Protein AF-A0A2M7FZC8-F1 (afdb_monomer_lite)

Secondary structure (DSSP, 8-state):
-PPPHHHHHHHHTSGGGSS-HHHHHHHHHHHHHHIIIIIHHH---SHHHHHHHHHHHHHHHHHH--BGGGTTB-HHHHHHHHHHHHS-------

Sequence (94 aa):
MRLSKSFTKRLASSPLKEIGSLDNIFIERWFRSLKHEDLYLKDYQNVLELQVGIKHYVQFYNQRRYHQALNYKTPNQVFYADCNTFSGQGVNVA

Radius of gyration: 18.9 Å; chains: 1; bounding box: 49×51×33 Å

InterPro domains:
  IPR001584 Integrase, catalytic core [PF13683] (22-75)
  IPR012337 Ribonuclease H-like superfamily [SSF53098] (23-83)
  IPR036397 Ribonuclease H superfamily [G3DSA:3.30.420.10] (21-86)

Structure (mmCIF, N/CA/C/O backbone):
data_AF-A0A2M7FZC8-F1
#
_entry.id   AF-A0A2M7FZC8-F1
#
loop_
_atom_site.group_PDB
_atom_site.id
_atom_site.type_symbol
_atom_site.label_atom_id
_atom_site.label_alt_id
_atom_site.label_comp_id
_atom_site.label_asym_id
_atom_site.label_entity_id
_atom_site.label_seq_id
_atom_site.pdbx_PDB_ins_code
_atom_site.Cartn_x
_atom_site.Cartn_y
_atom_site.Cartn_z
_atom_site.occupancy
_atom_site.B_iso_or_equiv
_atom_site.auth_seq_id
_atom_site.auth_comp_id
_atom_site.auth_asym_id
_atom_site.auth_atom_id
_atom_site.pdbx_PDB_model_num
ATOM 1 N N . MET A 1 1 ? 1.566 18.185 -5.206 1.00 47.25 1 MET A N 1
ATOM 2 C CA . MET A 1 1 ? 2.010 18.627 -3.867 1.00 47.25 1 MET A CA 1
ATOM 3 C C . MET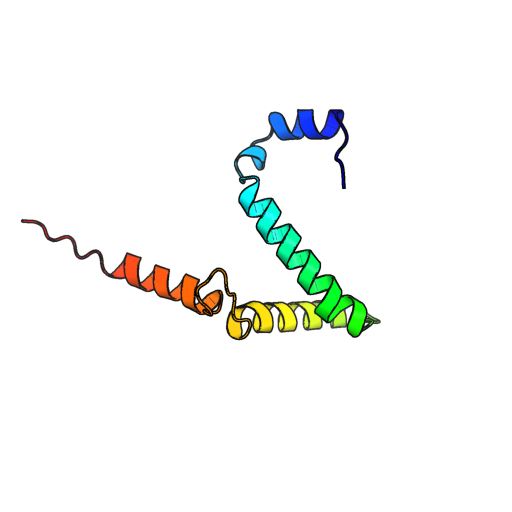 A 1 1 ? 3.460 19.079 -4.011 1.00 47.25 1 MET A C 1
ATOM 5 O O . MET A 1 1 ? 4.288 18.250 -4.355 1.00 47.25 1 MET A O 1
ATOM 9 N N . ARG A 1 2 ? 3.767 20.383 -3.934 1.00 41.53 2 ARG A N 1
ATOM 10 C CA . ARG A 1 2 ? 5.127 20.899 -4.196 1.00 41.53 2 ARG A CA 1
ATOM 11 C C . ARG A 1 2 ? 5.837 21.121 -2.866 1.00 41.53 2 ARG A C 1
ATOM 13 O O . ARG A 1 2 ? 5.365 21.907 -2.052 1.00 41.53 2 ARG A O 1
ATOM 20 N N . LEU A 1 3 ? 6.937 20.410 -2.637 1.00 64.31 3 LEU A N 1
ATOM 21 C CA . LEU A 1 3 ? 7.716 20.532 -1.407 1.00 64.31 3 LEU A CA 1
ATOM 22 C C . LEU A 1 3 ? 8.486 21.864 -1.381 1.00 64.31 3 LEU A C 1
ATOM 24 O O . LEU A 1 3 ? 8.927 22.364 -2.418 1.00 64.31 3 LEU A O 1
ATOM 28 N N . SER A 1 4 ? 8.631 22.444 -0.188 1.00 75.50 4 SER A N 1
ATOM 29 C CA . SER A 1 4 ? 9.332 23.717 0.028 1.00 75.50 4 SER A CA 1
ATOM 30 C C . SER A 1 4 ? 10.819 23.628 -0.344 1.00 75.50 4 SER A C 1
ATOM 32 O O . SER A 1 4 ? 11.459 22.597 -0.129 1.00 75.50 4 SER A O 1
ATOM 34 N N . LYS A 1 5 ? 11.399 24.734 -0.839 1.00 75.31 5 LYS A N 1
ATOM 35 C CA . LYS A 1 5 ? 12.809 24.820 -1.276 1.00 75.31 5 LYS A CA 1
ATOM 36 C C . LYS A 1 5 ? 13.813 24.451 -0.173 1.00 75.31 5 LYS A C 1
ATOM 38 O O . LYS A 1 5 ? 14.889 23.937 -0.459 1.00 75.31 5 LYS A O 1
ATOM 43 N N . SER A 1 6 ? 13.474 24.699 1.092 1.00 68.12 6 SER A N 1
ATOM 44 C CA . SER A 1 6 ? 14.308 24.321 2.242 1.00 68.12 6 SER A CA 1
ATOM 45 C C . SER A 1 6 ? 14.230 22.824 2.561 1.00 68.12 6 SER A C 1
ATOM 47 O O . SER A 1 6 ? 15.191 22.245 3.062 1.00 68.12 6 SER A O 1
ATOM 49 N N . PHE A 1 7 ? 13.113 22.173 2.230 1.00 67.06 7 PHE A N 1
ATOM 50 C CA . PHE A 1 7 ? 12.924 20.736 2.410 1.00 67.06 7 PHE A CA 1
ATOM 51 C C . PHE A 1 7 ? 13.630 19.933 1.314 1.00 67.06 7 PHE A C 1
ATOM 53 O O . PHE A 1 7 ? 14.333 18.975 1.620 1.00 67.06 7 PHE A O 1
ATOM 60 N N . THR A 1 8 ? 13.538 20.374 0.056 1.00 65.00 8 THR A N 1
ATOM 61 C CA . THR A 1 8 ? 14.252 19.732 -1.060 1.00 65.00 8 THR A CA 1
ATOM 62 C C . THR A 1 8 ? 15.768 19.789 -0.881 1.00 65.00 8 THR A C 1
ATOM 64 O O . THR A 1 8 ? 16.452 18.814 -1.179 1.00 65.00 8 THR A O 1
ATOM 67 N N . LYS A 1 9 ? 16.299 20.887 -0.324 1.00 73.19 9 LYS A N 1
ATOM 68 C CA . LYS A 1 9 ? 17.732 21.033 -0.024 1.00 73.19 9 LYS A CA 1
ATOM 69 C C . LYS A 1 9 ? 18.210 20.069 1.072 1.00 73.19 9 LYS A C 1
ATOM 71 O O . LYS A 1 9 ? 19.303 19.535 0.950 1.00 73.19 9 LYS A O 1
ATOM 76 N N . ARG A 1 10 ? 17.380 19.804 2.092 1.00 71.50 10 ARG A N 1
ATOM 77 C CA . ARG A 1 10 ? 17.656 18.799 3.140 1.00 71.50 10 ARG A CA 1
ATOM 78 C C . ARG A 1 10 ? 17.561 17.366 2.621 1.00 71.50 10 ARG A C 1
ATOM 80 O O . ARG A 1 10 ? 18.392 16.535 2.967 1.00 71.50 10 ARG A O 1
ATOM 87 N N . LEU A 1 11 ? 16.583 17.080 1.761 1.00 65.56 11 LEU A N 1
ATOM 88 C CA . LEU A 1 11 ? 16.482 15.785 1.085 1.00 65.56 11 LEU A CA 1
ATOM 89 C C . LEU A 1 11 ? 17.689 15.528 0.181 1.00 65.56 11 LEU A C 1
ATOM 91 O O . LEU A 1 11 ? 18.192 14.415 0.145 1.00 65.56 11 LEU A O 1
ATOM 95 N N . ALA A 1 12 ? 18.195 16.562 -0.502 1.00 66.75 12 ALA A N 1
ATOM 96 C CA . ALA A 1 12 ? 19.320 16.442 -1.425 1.00 66.75 12 ALA A CA 1
ATOM 97 C C . ALA A 1 12 ? 20.621 15.932 -0.772 1.00 66.75 12 ALA A C 1
ATOM 99 O O . ALA A 1 12 ? 21.451 15.368 -1.483 1.00 66.75 12 ALA A O 1
ATOM 100 N N . SER A 1 13 ? 20.782 16.149 0.537 1.00 67.75 13 SER A N 1
ATOM 101 C CA . SER A 1 13 ? 21.937 15.754 1.352 1.00 67.75 13 SER A CA 1
ATOM 102 C C . SER A 1 13 ? 21.669 14.547 2.259 1.00 67.75 13 SER A C 1
ATOM 104 O O . SER A 1 13 ? 22.522 14.198 3.067 1.00 67.75 13 SER A O 1
ATOM 106 N N . SER A 1 14 ? 20.475 13.952 2.189 1.00 68.19 14 SER A N 1
ATOM 107 C CA . SER A 1 14 ? 20.080 12.835 3.051 1.00 68.19 14 SER A CA 1
ATOM 108 C C . SER A 1 14 ? 20.311 11.492 2.346 1.00 68.19 14 SER A C 1
ATOM 110 O O . SER A 1 14 ? 20.026 11.399 1.153 1.00 68.19 14 SER A O 1
ATOM 112 N N . PRO A 1 15 ? 20.706 10.424 3.064 1.00 64.06 15 PRO A N 1
ATOM 113 C CA . PRO A 1 15 ? 20.819 9.071 2.497 1.00 64.06 15 PRO A CA 1
ATOM 114 C C . PRO A 1 15 ? 19.483 8.541 1.944 1.00 64.06 15 PRO A C 1
ATOM 116 O O . PRO A 1 15 ? 19.458 7.688 1.067 1.00 64.06 15 PRO A O 1
ATOM 119 N N . LEU A 1 16 ? 18.356 9.117 2.378 1.00 58.50 16 LEU A N 1
ATOM 120 C CA . LEU A 1 16 ? 17.017 8.845 1.840 1.00 58.50 16 LEU A CA 1
ATOM 121 C C . LEU A 1 16 ? 16.822 9.289 0.380 1.00 58.50 16 LEU A C 1
ATOM 123 O O . LEU A 1 16 ? 15.834 8.902 -0.231 1.00 58.50 16 LEU A O 1
ATOM 127 N N . LYS A 1 17 ? 17.730 10.096 -0.187 1.00 58.66 17 LYS A N 1
ATOM 128 C CA . LYS A 1 17 ? 17.722 10.442 -1.617 1.00 58.66 17 LYS A CA 1
ATOM 129 C C . LYS A 1 17 ? 18.038 9.244 -2.512 1.00 58.66 17 LYS A C 1
ATOM 131 O O . LYS A 1 17 ? 17.638 9.253 -3.672 1.00 58.66 17 LYS A O 1
ATOM 136 N N . GLU A 1 18 ? 18.771 8.259 -1.992 1.00 56.28 18 GLU A N 1
ATOM 137 C CA . GLU A 1 18 ? 19.124 7.052 -2.746 1.00 56.28 18 GLU A CA 1
ATOM 138 C C . GLU A 1 18 ? 17.950 6.085 -2.903 1.00 56.28 18 GLU A C 1
ATOM 140 O O . GLU A 1 18 ? 17.942 5.303 -3.850 1.00 56.28 18 GLU A O 1
ATOM 145 N N . ILE A 1 19 ? 16.922 6.185 -2.048 1.00 60.75 19 ILE A N 1
ATOM 146 C CA . ILE A 1 19 ? 15.620 5.574 -2.331 1.00 60.75 19 ILE A CA 1
ATOM 147 C C . ILE A 1 19 ? 15.061 6.344 -3.528 1.00 60.75 19 ILE A C 1
ATOM 149 O O . ILE A 1 19 ? 14.658 7.505 -3.411 1.00 60.75 19 ILE A O 1
ATOM 153 N N . GLY A 1 20 ? 15.159 5.736 -4.707 1.00 60.06 20 GLY A N 1
ATOM 154 C CA . GLY A 1 20 ? 14.959 6.411 -5.978 1.00 60.06 20 GLY A CA 1
ATOM 155 C C . GLY A 1 20 ? 13.591 7.086 -6.063 1.00 60.06 20 GLY A C 1
ATOM 156 O O . GLY A 1 20 ? 12.596 6.634 -5.496 1.00 60.06 20 GLY A O 1
ATOM 157 N N . SER A 1 21 ? 13.505 8.162 -6.848 1.00 62.22 21 SER A N 1
ATOM 158 C CA . SER A 1 21 ? 12.230 8.832 -7.149 1.00 62.22 21 SER A CA 1
ATOM 159 C C . SER A 1 21 ? 11.170 7.871 -7.702 1.00 62.22 21 SER A C 1
ATOM 161 O O . SER A 1 21 ? 9.978 8.116 -7.531 1.00 62.22 21 SER A O 1
ATOM 163 N N . LEU A 1 22 ? 11.603 6.772 -8.325 1.00 61.69 22 LEU A N 1
ATOM 164 C CA . LEU A 1 22 ? 10.752 5.698 -8.823 1.00 61.69 22 LEU A CA 1
ATOM 165 C C . LEU A 1 22 ? 9.985 4.999 -7.697 1.00 61.69 22 LEU A C 1
ATOM 167 O O . LEU A 1 22 ? 8.763 4.906 -7.791 1.00 61.69 22 LEU A O 1
ATOM 171 N N . ASP A 1 23 ? 10.649 4.608 -6.608 1.00 70.81 23 ASP A N 1
ATOM 172 C CA . ASP A 1 23 ? 10.000 3.953 -5.462 1.00 70.81 23 ASP A CA 1
ATOM 173 C C . ASP A 1 23 ? 8.936 4.863 -4.845 1.00 70.81 23 ASP A C 1
ATOM 175 O O . ASP A 1 23 ? 7.818 4.434 -4.544 1.00 70.81 23 ASP A O 1
ATOM 179 N N . ASN A 1 24 ? 9.247 6.160 -4.759 1.00 75.38 24 ASN A N 1
ATOM 180 C CA . ASN A 1 24 ? 8.298 7.163 -4.295 1.00 75.38 24 ASN A CA 1
ATOM 181 C C . ASN A 1 24 ? 7.091 7.317 -5.249 1.00 75.38 24 ASN A C 1
ATOM 183 O O . ASN A 1 24 ? 5.950 7.430 -4.808 1.00 75.38 24 ASN A O 1
ATOM 187 N N . ILE A 1 25 ? 7.301 7.275 -6.567 1.00 79.44 25 ILE A N 1
ATOM 188 C CA . ILE A 1 25 ? 6.202 7.334 -7.546 1.00 79.44 25 ILE A CA 1
ATOM 189 C C . ILE A 1 25 ? 5.298 6.095 -7.435 1.00 79.44 25 ILE A C 1
ATOM 191 O O . ILE A 1 25 ? 4.070 6.215 -7.523 1.00 79.44 25 ILE A O 1
ATOM 195 N N . PHE A 1 26 ? 5.876 4.908 -7.226 1.00 75.31 26 PHE A N 1
ATOM 196 C CA . PHE A 1 26 ? 5.109 3.673 -7.064 1.00 75.31 26 PHE A CA 1
ATOM 197 C C . PHE A 1 26 ? 4.270 3.692 -5.788 1.00 75.31 26 PHE A C 1
ATOM 199 O O . PHE A 1 26 ? 3.067 3.409 -5.848 1.00 75.31 26 PHE A O 1
ATOM 206 N N . ILE A 1 27 ? 4.860 4.086 -4.655 1.00 81.19 27 ILE A N 1
ATOM 207 C CA . ILE A 1 27 ? 4.128 4.147 -3.388 1.00 81.19 27 ILE A CA 1
ATOM 208 C C . ILE A 1 27 ? 3.039 5.229 -3.417 1.00 81.19 27 ILE A C 1
ATOM 210 O O . ILE A 1 27 ? 1.924 4.991 -2.952 1.00 81.19 27 ILE A O 1
ATOM 214 N N . GLU A 1 28 ? 3.285 6.385 -4.043 1.00 84.56 28 GLU A N 1
ATOM 215 C CA . GLU A 1 28 ? 2.270 7.433 -4.215 1.00 84.56 28 GLU A CA 1
ATOM 216 C C . GLU A 1 28 ? 1.074 6.947 -5.046 1.00 84.56 28 GLU A C 1
ATOM 218 O O . GLU A 1 28 ? -0.087 7.198 -4.696 1.00 84.56 28 GLU A O 1
ATOM 223 N N . ARG A 1 29 ? 1.334 6.220 -6.139 1.00 83.94 29 ARG A N 1
ATOM 224 C CA . ARG A 1 29 ? 0.279 5.633 -6.977 1.00 83.94 29 ARG A CA 1
ATOM 225 C C . ARG A 1 29 ? -0.515 4.570 -6.215 1.00 83.94 29 ARG A C 1
ATOM 227 O O . ARG A 1 29 ? -1.743 4.516 -6.347 1.00 83.94 29 ARG A O 1
ATOM 234 N N . TRP A 1 30 ? 0.161 3.762 -5.402 1.00 84.25 30 TRP A N 1
ATOM 235 C CA . TRP A 1 30 ? -0.491 2.793 -4.527 1.00 84.25 30 TRP A CA 1
ATOM 236 C C . TRP A 1 30 ? -1.422 3.483 -3.519 1.00 84.25 30 TRP A C 1
ATOM 238 O O . TRP A 1 30 ? -2.615 3.174 -3.475 1.00 84.25 30 TRP A O 1
ATOM 248 N N . PHE A 1 31 ? -0.926 4.496 -2.800 1.00 84.62 31 PHE A N 1
ATOM 249 C CA . PHE A 1 31 ? -1.718 5.256 -1.827 1.00 84.62 31 PHE A CA 1
ATOM 250 C C . PHE A 1 31 ? -2.918 5.972 -2.451 1.00 84.62 31 PHE A C 1
ATOM 252 O O . PHE A 1 31 ? -3.967 6.076 -1.814 1.00 84.62 31 PHE A O 1
ATOM 259 N N . ARG A 1 32 ? -2.799 6.460 -3.693 1.00 85.94 32 ARG A N 1
ATOM 260 C CA . ARG A 1 32 ? -3.942 7.020 -4.428 1.00 85.94 32 ARG A CA 1
ATOM 261 C C . ARG A 1 32 ? -5.044 5.972 -4.605 1.00 85.94 32 ARG A C 1
ATOM 263 O O . ARG A 1 32 ? -6.199 6.271 -4.322 1.00 85.94 32 ARG A O 1
ATOM 270 N N . SER A 1 33 ? -4.690 4.760 -5.028 1.00 85.31 33 SER A N 1
ATOM 271 C CA . SER A 1 33 ? -5.663 3.679 -5.251 1.00 85.31 33 SER A CA 1
ATOM 272 C C . SER A 1 33 ? -6.340 3.260 -3.941 1.00 85.31 33 SER A C 1
ATOM 274 O O . SER A 1 33 ? -7.563 3.221 -3.877 1.00 85.31 33 SER A O 1
ATOM 276 N N . LEU A 1 34 ? -5.561 3.077 -2.866 1.00 86.56 34 LEU A N 1
ATOM 277 C CA . LEU A 1 34 ? -6.077 2.752 -1.528 1.00 86.56 34 LEU A CA 1
ATOM 278 C C . LEU A 1 34 ? -7.131 3.762 -1.048 1.00 86.56 34 LEU A C 1
ATOM 280 O O . LEU A 1 34 ? -8.187 3.383 -0.543 1.00 86.56 34 LEU A O 1
ATOM 284 N N . LYS A 1 35 ? -6.851 5.061 -1.209 1.00 84.25 35 LYS A N 1
ATOM 285 C CA . LYS A 1 35 ? -7.773 6.117 -0.779 1.00 84.25 35 LYS A CA 1
ATOM 286 C C . LYS A 1 35 ? -9.092 6.071 -1.541 1.00 84.25 35 LYS A C 1
ATOM 288 O O . LYS A 1 35 ? -10.147 6.140 -0.923 1.00 84.25 35 LYS A O 1
ATOM 293 N N . HIS A 1 36 ? -9.024 5.944 -2.864 1.00 83.81 36 HIS A N 1
ATOM 294 C CA . HIS A 1 36 ? -10.207 5.992 -3.719 1.00 83.81 36 HIS A CA 1
ATOM 295 C C . HIS A 1 36 ? -11.060 4.730 -3.678 1.00 83.81 36 HIS A C 1
ATOM 297 O O . HIS A 1 36 ? -12.264 4.845 -3.862 1.00 83.81 36 HIS A O 1
ATOM 303 N N . GLU A 1 37 ? -10.462 3.562 -3.465 1.00 81.25 37 GLU A N 1
ATOM 304 C CA . GLU A 1 37 ? -11.169 2.280 -3.558 1.00 81.25 37 GLU A CA 1
ATOM 305 C C . GLU A 1 37 ? -11.593 1.705 -2.206 1.00 81.25 37 GLU A C 1
ATOM 307 O O . GLU A 1 37 ? -12.519 0.902 -2.158 1.00 81.25 37 GLU A O 1
ATOM 312 N N . ASP A 1 38 ? -10.929 2.091 -1.114 1.00 81.94 38 ASP A N 1
ATOM 313 C CA . ASP A 1 38 ? -11.216 1.538 0.212 1.00 81.94 38 ASP A CA 1
ATOM 314 C C . ASP A 1 38 ? -11.629 2.633 1.196 1.00 81.94 38 ASP A C 1
ATOM 316 O O . ASP A 1 38 ? -12.753 2.631 1.694 1.00 81.94 38 ASP A O 1
ATOM 320 N N . LEU A 1 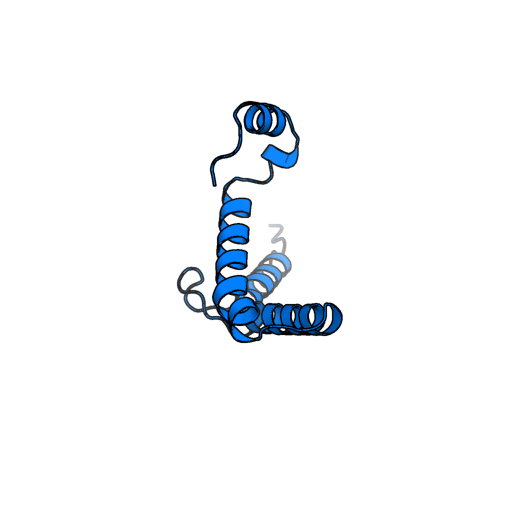39 ? -10.754 3.616 1.430 1.00 78.44 39 LEU A N 1
ATOM 321 C CA . LEU A 1 39 ? -10.954 4.597 2.503 1.00 78.44 39 LEU A CA 1
ATOM 322 C C . LEU A 1 39 ? -12.166 5.501 2.275 1.00 78.44 39 LEU A C 1
ATOM 324 O O . LEU A 1 39 ? -12.924 5.735 3.209 1.00 78.44 39 LEU A O 1
ATOM 328 N N . TYR A 1 40 ? -12.365 5.996 1.052 1.00 76.69 40 TYR A N 1
ATOM 329 C CA . TYR A 1 40 ? -13.508 6.860 0.747 1.00 76.69 40 TYR A CA 1
ATOM 330 C C . TYR A 1 40 ? -14.829 6.103 0.571 1.00 76.69 40 TYR A C 1
ATOM 332 O O . TYR A 1 40 ? -15.878 6.735 0.605 1.00 76.69 40 TYR A O 1
ATOM 340 N N . LEU A 1 41 ? -14.798 4.778 0.391 1.00 77.81 41 LEU A N 1
ATOM 341 C CA . LEU A 1 41 ? -16.012 3.970 0.227 1.00 77.81 41 LEU A CA 1
ATOM 342 C C . LEU A 1 41 ? -16.526 3.385 1.541 1.00 77.81 41 LEU A C 1
ATOM 344 O O . LEU A 1 41 ? -17.733 3.229 1.696 1.00 77.81 41 LEU A O 1
ATOM 348 N N . LYS A 1 42 ? -15.631 3.021 2.462 1.00 76.00 42 LYS A N 1
ATOM 349 C CA . LYS A 1 42 ? -16.002 2.265 3.666 1.00 76.00 42 LYS A CA 1
ATOM 350 C C . LYS A 1 42 ? -16.228 3.104 4.918 1.00 76.00 42 LYS A C 1
ATOM 352 O O . LYS A 1 42 ? -16.656 2.528 5.908 1.00 76.00 42 LYS A O 1
ATOM 357 N N . ASP A 1 43 ? -15.945 4.409 4.867 1.00 73.56 43 ASP A N 1
ATOM 358 C CA . ASP A 1 43 ? -16.140 5.384 5.956 1.00 73.56 43 ASP A CA 1
ATOM 359 C C . ASP A 1 43 ? -15.906 4.787 7.358 1.00 73.56 43 ASP A C 1
ATOM 361 O O . ASP A 1 43 ? -16.803 4.704 8.201 1.00 73.56 43 ASP A O 1
ATOM 365 N N . TYR A 1 44 ? -14.694 4.260 7.560 1.00 78.38 44 TYR A N 1
ATOM 366 C CA . TYR A 1 44 ? -14.333 3.533 8.774 1.00 78.38 44 TYR A CA 1
ATOM 367 C C . TYR A 1 44 ? -14.515 4.418 10.011 1.00 78.38 44 TYR A C 1
ATOM 369 O O . TYR A 1 44 ? -13.888 5.471 10.128 1.00 78.38 44 TYR A O 1
ATOM 377 N N . GLN A 1 45 ? -15.319 3.952 10.964 1.00 77.50 45 GLN A N 1
ATOM 378 C CA . GLN A 1 45 ? -15.651 4.713 12.172 1.00 77.50 45 GLN A CA 1
ATOM 379 C C . GLN A 1 45 ? -14.570 4.586 13.255 1.00 77.50 45 GLN A C 1
ATOM 381 O O . GLN A 1 45 ? -14.428 5.462 14.104 1.00 77.50 45 GLN A O 1
ATOM 386 N N . ASN A 1 46 ? -13.777 3.506 13.216 1.00 83.75 46 ASN A N 1
ATOM 387 C CA . ASN A 1 46 ? -12.776 3.186 14.231 1.00 83.75 46 ASN A CA 1
ATOM 388 C C . ASN A 1 46 ? -11.406 2.851 13.628 1.00 83.75 46 ASN A C 1
ATOM 390 O O . ASN A 1 46 ? -11.292 2.210 12.583 1.00 83.75 46 ASN A O 1
ATOM 394 N N . VAL A 1 47 ? -10.3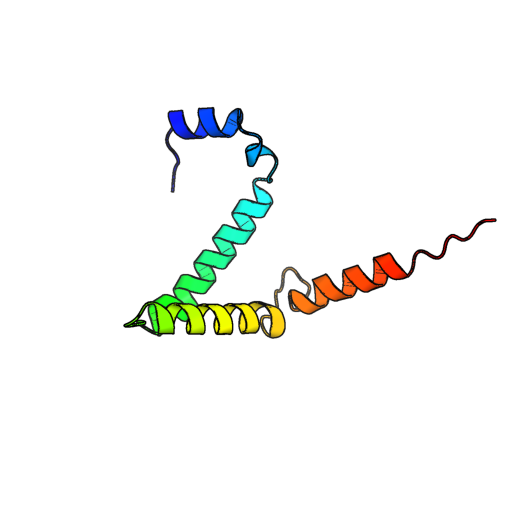34 3.194 14.352 1.00 83.44 47 VAL A N 1
ATOM 395 C CA . VAL A 1 47 ? -8.948 2.911 13.927 1.00 83.44 47 VAL A CA 1
ATOM 396 C C . VAL A 1 47 ? -8.670 1.404 13.830 1.00 83.44 47 VAL A C 1
ATOM 398 O O . VAL A 1 47 ? -7.931 0.972 12.949 1.00 83.44 47 VAL A O 1
ATOM 401 N N . LEU A 1 48 ? -9.279 0.588 14.695 1.00 85.75 48 LEU A N 1
ATOM 402 C CA . LEU A 1 48 ? -9.137 -0.874 14.646 1.00 85.75 48 LEU A CA 1
ATOM 403 C C . LEU A 1 48 ? -9.745 -1.464 13.367 1.00 85.75 48 LEU A C 1
ATOM 405 O O . LEU A 1 48 ? -9.118 -2.292 12.706 1.00 85.75 48 LEU A O 1
ATOM 409 N N . GLU A 1 49 ? -10.933 -1.001 12.980 1.00 82.88 49 GLU A N 1
ATOM 410 C CA . GLU A 1 49 ? -11.589 -1.424 11.738 1.00 82.88 49 GLU A CA 1
ATOM 411 C C . GLU A 1 49 ? -10.794 -0.981 10.515 1.00 82.88 49 GLU A C 1
ATOM 413 O O . GLU A 1 49 ? -10.600 -1.766 9.589 1.00 82.88 49 GLU A O 1
ATOM 418 N N . LEU A 1 50 ? -10.257 0.240 10.550 1.00 86.00 50 LEU A N 1
ATOM 419 C CA . LEU A 1 50 ? -9.371 0.759 9.518 1.00 86.00 50 LEU A CA 1
ATOM 420 C C . LEU A 1 50 ? -8.125 -0.123 9.343 1.00 86.00 50 LEU A C 1
ATOM 422 O O . LEU A 1 50 ? -7.752 -0.441 8.217 1.00 86.00 50 LEU A O 1
ATOM 426 N N . GLN A 1 51 ? -7.484 -0.556 10.432 1.00 86.81 51 GLN A N 1
ATOM 427 C CA . GLN A 1 51 ? -6.311 -1.436 10.355 1.00 86.81 51 GLN A CA 1
ATOM 428 C C . GLN A 1 51 ? -6.643 -2.790 9.719 1.00 86.81 51 GLN A C 1
ATOM 430 O O . GLN A 1 51 ? -5.904 -3.267 8.853 1.00 86.81 51 GLN A O 1
ATOM 435 N N . VAL A 1 52 ? -7.762 -3.403 10.117 1.00 87.50 52 VAL A N 1
ATOM 436 C CA . VAL A 1 52 ? -8.233 -4.668 9.531 1.00 87.50 52 VAL A CA 1
ATOM 437 C C . VAL A 1 52 ? -8.594 -4.478 8.055 1.00 87.50 52 VAL A C 1
ATOM 439 O O . VAL A 1 52 ? -8.195 -5.282 7.211 1.00 87.50 52 VAL A O 1
ATOM 442 N N . GLY A 1 53 ? -9.280 -3.384 7.731 1.00 85.56 53 GLY A N 1
ATOM 443 C CA . GLY A 1 53 ? -9.654 -2.996 6.377 1.00 85.56 53 GLY A CA 1
ATOM 444 C C . GLY A 1 53 ? -8.451 -2.822 5.456 1.00 85.56 53 GLY A C 1
ATOM 445 O O . GLY A 1 53 ? -8.376 -3.467 4.409 1.00 85.56 53 GLY A O 1
ATOM 446 N N . ILE A 1 54 ? -7.448 -2.057 5.900 1.00 87.06 54 ILE A N 1
ATOM 447 C CA . ILE A 1 54 ? -6.184 -1.870 5.177 1.00 87.06 54 ILE A CA 1
ATOM 448 C C . ILE A 1 54 ? -5.472 -3.210 4.984 1.00 87.06 54 ILE A C 1
ATOM 450 O O . ILE A 1 54 ? -4.988 -3.486 3.888 1.00 87.06 54 ILE A O 1
ATOM 454 N N . LYS A 1 55 ? -5.422 -4.076 6.006 1.00 87.50 55 LYS A N 1
ATOM 455 C CA . LYS A 1 55 ? -4.788 -5.398 5.887 1.00 87.50 55 LYS A CA 1
ATOM 456 C C . LYS A 1 55 ? -5.469 -6.254 4.817 1.00 87.50 55 LYS A C 1
ATOM 458 O O . LYS A 1 55 ? -4.780 -6.844 3.982 1.00 87.50 55 LYS A O 1
ATOM 463 N N . HIS A 1 56 ? -6.800 -6.287 4.801 1.00 86.38 56 HIS A N 1
ATOM 464 C CA . HIS A 1 56 ? -7.560 -6.986 3.764 1.00 86.38 56 HIS A CA 1
ATOM 465 C C . HIS A 1 56 ? -7.341 -6.373 2.380 1.00 86.38 56 HIS A C 1
ATOM 467 O O . HIS A 1 56 ? -7.154 -7.108 1.411 1.00 86.38 56 HIS A O 1
ATOM 473 N N . TYR A 1 57 ? -7.300 -5.044 2.278 1.00 86.25 57 TYR A N 1
ATOM 474 C CA . TYR A 1 57 ? -7.029 -4.369 1.015 1.00 86.25 57 TYR A CA 1
ATOM 475 C C . TYR A 1 57 ? -5.622 -4.682 0.490 1.00 86.25 57 TYR A C 1
ATOM 477 O O . TYR A 1 57 ? -5.463 -4.973 -0.691 1.00 86.25 57 TYR A O 1
ATOM 485 N N . VAL A 1 58 ? -4.597 -4.694 1.349 1.00 86.50 58 VAL A N 1
ATOM 486 C CA . VAL A 1 58 ? -3.224 -5.070 0.967 1.00 86.50 58 VAL A CA 1
ATOM 487 C C . VAL A 1 58 ? -3.181 -6.507 0.446 1.00 86.50 58 VAL A C 1
ATOM 489 O O . VAL A 1 58 ? -2.588 -6.765 -0.601 1.00 86.50 58 VAL A O 1
ATOM 492 N N . GLN A 1 59 ? -3.845 -7.444 1.130 1.00 85.75 59 GLN A N 1
ATOM 493 C CA . GLN A 1 59 ? -3.946 -8.830 0.665 1.00 85.75 59 GLN A CA 1
ATOM 494 C C . GLN A 1 59 ? -4.648 -8.920 -0.694 1.00 85.75 59 GLN A C 1
ATOM 496 O O . GLN A 1 59 ? -4.145 -9.582 -1.601 1.00 85.75 59 GLN A O 1
ATOM 501 N N . PHE A 1 60 ? -5.766 -8.211 -0.864 1.00 84.75 60 PHE A N 1
ATOM 502 C CA . PHE A 1 60 ? -6.490 -8.128 -2.130 1.00 84.75 60 PHE A CA 1
ATOM 503 C C . PHE A 1 60 ? -5.616 -7.558 -3.257 1.00 84.75 60 PHE A C 1
ATOM 505 O O . PHE A 1 60 ? -5.536 -8.147 -4.337 1.00 84.75 60 PHE A O 1
ATOM 512 N N . TYR A 1 61 ? -4.917 -6.455 -2.994 1.00 81.81 61 TYR A N 1
ATOM 513 C CA . TYR A 1 61 ? -4.037 -5.789 -3.948 1.00 81.81 61 TYR A CA 1
ATOM 514 C C . TYR A 1 61 ? -2.909 -6.721 -4.410 1.00 81.81 61 TYR A C 1
ATOM 516 O O . TYR A 1 61 ? -2.664 -6.851 -5.606 1.00 81.81 61 TYR A O 1
ATOM 524 N N . ASN A 1 62 ? -2.282 -7.442 -3.478 1.00 80.56 62 ASN A N 1
ATOM 525 C CA . ASN A 1 62 ? -1.165 -8.337 -3.776 1.00 80.56 62 ASN A CA 1
ATOM 526 C C . ASN A 1 62 ? -1.588 -9.645 -4.468 1.00 80.56 62 ASN A C 1
ATOM 528 O O . ASN A 1 62 ? -0.812 -10.202 -5.246 1.00 80.56 62 ASN A O 1
ATOM 532 N N . GLN A 1 63 ? -2.795 -10.151 -4.190 1.00 77.94 63 GLN A N 1
ATOM 533 C CA . GLN A 1 63 ? -3.240 -11.474 -4.649 1.00 77.94 63 GLN A CA 1
ATOM 534 C C . GLN A 1 63 ? -4.186 -11.454 -5.848 1.00 77.94 63 GLN A C 1
ATOM 536 O O . GLN A 1 63 ? -4.246 -12.449 -6.564 1.00 77.94 63 GLN A O 1
ATOM 541 N N . ARG A 1 64 ? -4.964 -10.384 -6.046 1.00 71.94 64 ARG A N 1
ATOM 542 C CA . ARG A 1 64 ? -6.074 -10.376 -7.016 1.00 71.94 64 ARG A CA 1
ATOM 543 C C . ARG A 1 64 ? -5.998 -9.261 -8.045 1.00 71.94 64 ARG A C 1
ATOM 545 O O . ARG A 1 64 ? -6.646 -9.363 -9.083 1.00 71.94 64 ARG A O 1
ATOM 552 N N . ARG A 1 65 ? -5.237 -8.194 -7.791 1.00 72.56 65 ARG A N 1
ATOM 553 C CA . ARG A 1 65 ? -5.182 -7.069 -8.723 1.00 72.56 65 ARG A CA 1
ATOM 554 C C . ARG A 1 65 ? -4.235 -7.374 -9.878 1.00 72.56 65 ARG A C 1
ATOM 556 O O . ARG A 1 65 ? -3.025 -7.484 -9.701 1.00 72.56 65 ARG A O 1
ATOM 563 N N . TYR A 1 66 ? -4.798 -7.487 -11.074 1.00 69.50 66 TYR A N 1
ATOM 564 C CA . TYR A 1 66 ? -4.023 -7.617 -12.299 1.00 69.50 66 TYR A CA 1
ATOM 565 C C . TYR A 1 66 ? -3.509 -6.249 -12.739 1.00 69.50 66 TYR A C 1
ATOM 567 O O . TYR A 1 66 ? -4.280 -5.305 -12.916 1.00 69.50 66 TYR A O 1
ATOM 575 N N . HIS A 1 67 ? -2.195 -6.136 -12.923 1.00 72.56 67 HIS A N 1
ATOM 576 C CA . HIS A 1 67 ? -1.569 -4.900 -13.378 1.00 72.56 67 HIS A CA 1
ATOM 577 C C . HIS A 1 67 ? -1.158 -5.027 -14.841 1.00 72.56 67 HIS A C 1
ATOM 579 O O . HIS A 1 67 ? -0.363 -5.895 -15.189 1.00 72.56 67 HIS A O 1
ATOM 585 N N . GLN A 1 68 ? -1.637 -4.121 -15.697 1.00 71.38 68 GLN A N 1
ATOM 586 C CA . GLN A 1 68 ? -1.228 -4.073 -17.109 1.00 71.38 68 GLN A CA 1
ATOM 587 C C . GLN A 1 68 ? 0.290 -3.898 -17.260 1.00 71.38 68 GLN A C 1
ATOM 589 O O . GLN A 1 68 ? 0.907 -4.560 -18.085 1.00 71.38 68 GLN A O 1
ATOM 594 N N . ALA A 1 69 ? 0.902 -3.086 -16.393 1.00 68.94 69 ALA A N 1
ATOM 595 C CA . ALA A 1 69 ? 2.354 -2.908 -16.338 1.00 68.94 69 ALA A CA 1
ATOM 596 C C . ALA A 1 69 ? 3.120 -4.190 -15.956 1.00 68.94 69 ALA A C 1
ATOM 598 O O . ALA A 1 69 ? 4.296 -4.308 -16.271 1.00 68.94 69 ALA A O 1
ATOM 599 N N . LEU A 1 70 ? 2.457 -5.152 -15.303 1.00 68.00 70 LEU A N 1
ATOM 600 C CA . LEU A 1 70 ? 3.012 -6.463 -14.949 1.00 68.00 70 LEU A CA 1
ATOM 601 C C . LEU A 1 70 ? 2.492 -7.569 -15.880 1.00 68.00 70 LEU A C 1
ATOM 603 O O . LEU A 1 70 ? 2.429 -8.731 -15.487 1.00 68.00 70 LEU A O 1
ATOM 607 N N . ASN A 1 71 ? 2.068 -7.220 -17.098 1.00 76.81 71 ASN A N 1
ATOM 608 C CA . ASN A 1 71 ? 1.514 -8.157 -18.075 1.00 76.81 71 ASN A CA 1
ATOM 609 C C . ASN A 1 71 ? 0.310 -8.957 -17.535 1.00 76.81 71 ASN A C 1
ATOM 611 O O . ASN A 1 71 ? 0.224 -10.169 -17.721 1.00 76.81 71 ASN A O 1
ATOM 615 N N . TYR A 1 72 ? -0.591 -8.276 -16.816 1.00 76.75 72 TYR A N 1
ATOM 616 C CA . TYR A 1 72 ? -1.745 -8.871 -16.130 1.00 76.75 72 TYR A CA 1
ATOM 617 C C . TYR A 1 72 ? -1.365 -9.959 -15.121 1.00 76.75 72 TYR A C 1
ATOM 619 O O . TYR A 1 72 ? -2.119 -10.900 -14.898 1.00 76.75 72 TYR A O 1
ATOM 627 N N . LYS A 1 73 ? -0.204 -9.823 -14.481 1.00 72.31 73 LYS A N 1
ATOM 628 C CA . LYS A 1 73 ? 0.167 -10.618 -13.310 1.00 72.31 73 LYS A CA 1
ATOM 629 C C . LYS A 1 73 ? -0.119 -9.840 -12.034 1.00 72.31 73 LYS A C 1
ATOM 631 O O . LYS A 1 73 ? -0.198 -8.605 -12.037 1.00 72.31 73 LYS A O 1
ATOM 636 N N . THR A 1 74 ? -0.298 -10.572 -10.944 1.00 78.00 74 THR A N 1
ATOM 637 C CA . THR A 1 74 ? -0.422 -9.979 -9.611 1.00 78.00 74 THR A CA 1
ATOM 638 C C . THR A 1 74 ? 0.968 -9.710 -9.031 1.00 78.00 74 THR A C 1
ATOM 640 O O . THR A 1 74 ? 1.929 -10.390 -9.408 1.00 78.00 74 THR A O 1
ATOM 643 N N . PRO A 1 75 ? 1.121 -8.741 -8.113 1.00 76.12 75 PRO A N 1
ATOM 644 C CA . PRO A 1 75 ? 2.421 -8.444 -7.514 1.00 76.12 75 PRO A CA 1
ATOM 645 C C . PRO A 1 75 ? 3.063 -9.675 -6.860 1.00 76.12 75 PRO A C 1
ATOM 647 O O . PRO A 1 75 ? 4.259 -9.900 -7.026 1.00 76.12 75 PRO A O 1
ATOM 650 N N . ASN A 1 76 ? 2.259 -10.532 -6.215 1.00 76.69 76 ASN A N 1
ATOM 651 C CA . ASN A 1 76 ? 2.741 -11.800 -5.665 1.00 76.69 76 ASN A CA 1
ATOM 652 C C . ASN A 1 76 ? 3.308 -12.725 -6.747 1.00 76.69 76 ASN A C 1
ATOM 654 O O . ASN A 1 76 ? 4.361 -13.319 -6.547 1.00 76.69 76 ASN A O 1
ATOM 658 N N . GLN A 1 77 ? 2.640 -12.852 -7.896 1.00 73.69 77 GLN A N 1
ATOM 659 C CA . GLN A 1 77 ? 3.122 -13.716 -8.976 1.00 73.69 77 GLN A CA 1
ATOM 660 C C . GLN A 1 77 ? 4.476 -13.265 -9.522 1.00 73.69 77 GLN A C 1
ATOM 662 O O . GLN A 1 77 ? 5.283 -14.116 -9.870 1.00 73.69 77 GLN A O 1
ATOM 667 N N . VAL A 1 78 ? 4.728 -11.957 -9.600 1.00 74.69 78 VAL A N 1
ATOM 668 C CA . VAL A 1 78 ? 6.025 -11.427 -10.047 1.00 74.69 78 VAL A CA 1
ATOM 669 C C . VAL A 1 78 ? 7.090 -11.655 -8.978 1.00 74.69 78 VAL A C 1
ATOM 671 O O . VAL A 1 78 ? 8.114 -12.258 -9.271 1.00 74.69 78 VAL A O 1
ATOM 674 N N . PHE A 1 79 ? 6.805 -11.288 -7.725 1.00 75.50 79 PHE A N 1
ATOM 675 C CA . PHE A 1 79 ? 7.751 -11.444 -6.620 1.00 75.50 79 PHE A CA 1
ATOM 676 C C . PHE A 1 79 ? 8.189 -12.905 -6.426 1.00 75.50 79 PHE A C 1
ATOM 678 O O . PHE A 1 79 ? 9.380 -13.190 -6.376 1.00 75.50 79 PHE A O 1
ATOM 685 N N . TYR A 1 80 ? 7.242 -13.849 -6.382 1.00 71.75 80 TYR A N 1
ATOM 686 C CA . TYR A 1 80 ? 7.564 -15.272 -6.226 1.00 71.75 80 TYR A CA 1
ATOM 687 C C . TYR A 1 80 ? 8.154 -15.909 -7.495 1.00 71.75 80 TYR A C 1
ATOM 689 O O . TYR A 1 80 ? 8.906 -16.875 -7.380 1.00 71.75 80 TYR A O 1
ATOM 697 N N . ALA A 1 81 ? 7.851 -15.393 -8.695 1.00 66.62 81 ALA A N 1
ATOM 698 C CA . ALA A 1 81 ? 8.511 -15.851 -9.920 1.00 66.62 81 ALA A CA 1
ATOM 699 C C . ALA A 1 81 ? 9.997 -15.474 -9.929 1.00 66.62 81 ALA A C 1
ATOM 701 O O . ALA A 1 81 ? 10.823 -16.309 -10.293 1.00 66.62 81 ALA A O 1
ATOM 702 N N . ASP A 1 82 ? 10.333 -14.272 -9.455 1.00 58.72 82 ASP A N 1
ATOM 703 C CA . ASP A 1 82 ? 11.722 -13.840 -9.311 1.00 58.72 82 ASP A CA 1
ATOM 704 C C . ASP A 1 82 ? 12.460 -14.673 -8.241 1.00 58.72 82 ASP A C 1
ATOM 706 O O . ASP A 1 82 ? 13.622 -15.030 -8.414 1.00 58.72 82 ASP A O 1
ATOM 710 N N . CYS A 1 83 ? 11.791 -15.111 -7.167 1.00 55.50 83 CYS A N 1
ATOM 711 C CA . CYS A 1 83 ? 12.401 -16.025 -6.186 1.00 55.50 83 CYS A CA 1
ATOM 712 C C . CYS A 1 83 ? 12.797 -17.401 -6.774 1.00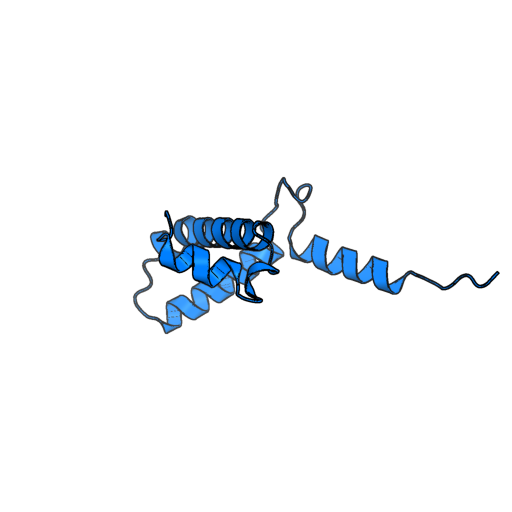 55.50 83 CYS A C 1
ATOM 714 O O . CYS A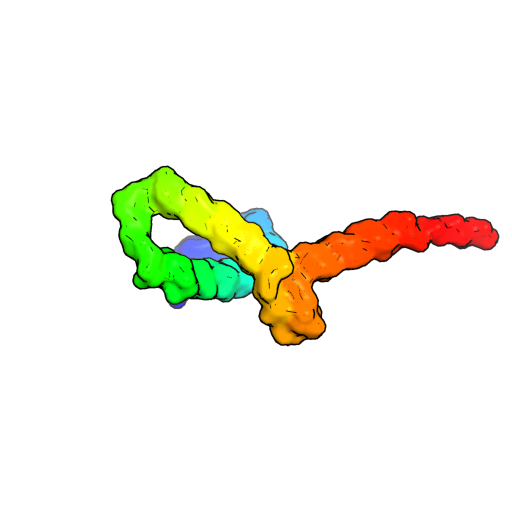 1 83 ? 13.745 -18.030 -6.292 1.00 55.50 83 CYS A O 1
ATOM 716 N N . ASN A 1 84 ? 12.108 -17.874 -7.819 1.00 53.88 84 ASN A N 1
ATOM 717 C CA . ASN A 1 84 ? 12.440 -19.135 -8.494 1.00 53.88 84 ASN A CA 1
ATOM 718 C C . ASN A 1 84 ? 13.604 -18.997 -9.488 1.00 53.88 84 ASN A C 1
ATOM 720 O O . ASN A 1 84 ? 14.302 -19.974 -9.749 1.00 53.88 84 ASN A O 1
ATOM 724 N N . THR A 1 85 ? 13.861 -17.806 -10.034 1.00 49.16 85 THR A N 1
ATOM 725 C CA . THR A 1 85 ? 15.015 -17.568 -10.920 1.00 49.16 85 THR A CA 1
ATOM 726 C C . THR A 1 85 ? 16.328 -17.415 -10.150 1.00 49.16 85 THR A C 1
ATOM 728 O O . THR A 1 85 ? 17.371 -17.810 -10.667 1.00 49.16 85 THR A O 1
ATOM 731 N N . PHE A 1 86 ? 16.300 -16.950 -8.896 1.00 50.22 86 PHE A N 1
ATOM 732 C CA . PHE A 1 86 ? 17.495 -16.908 -8.034 1.00 50.22 86 PHE A CA 1
ATOM 733 C C . PHE A 1 86 ? 17.898 -18.271 -7.449 1.00 50.22 86 PHE A C 1
ATOM 735 O O . PHE A 1 86 ? 19.066 -18.472 -7.128 1.00 50.22 86 PHE A O 1
ATOM 742 N N . SER A 1 87 ? 16.972 -19.227 -7.338 1.00 52.28 87 SER A N 1
ATOM 743 C CA . SER A 1 87 ? 17.261 -20.591 -6.860 1.00 52.28 87 SER A CA 1
ATOM 744 C C . SER A 1 87 ? 17.725 -21.549 -7.971 1.00 52.28 87 SER A C 1
ATOM 746 O O . SER A 1 87 ? 18.127 -22.674 -7.680 1.00 52.28 87 SER A O 1
ATOM 748 N N . GLY A 1 88 ? 17.714 -21.099 -9.233 1.00 50.09 88 GLY A N 1
ATOM 749 C CA . GLY A 1 88 ? 18.062 -21.886 -10.421 1.00 50.09 88 GLY A CA 1
ATOM 750 C C . GLY A 1 88 ? 19.397 -21.542 -11.092 1.00 50.09 88 GLY A C 1
ATOM 751 O O . GLY A 1 88 ? 19.701 -22.128 -12.130 1.00 50.09 88 GLY A O 1
ATOM 752 N N . GLN A 1 89 ? 20.220 -20.640 -10.541 1.00 46.28 89 GLN A N 1
ATOM 753 C CA . GLN A 1 89 ? 21.613 -20.503 -10.989 1.00 46.28 89 GLN A CA 1
ATOM 754 C C . GLN A 1 89 ? 22.457 -21.636 -10.398 1.00 46.28 89 GLN A C 1
ATOM 756 O O . GLN A 1 89 ? 23.267 -21.455 -9.491 1.00 46.28 89 GLN A O 1
ATOM 761 N N . GLY A 1 90 ? 22.243 -22.836 -10.942 1.00 45.56 90 GLY A N 1
ATOM 762 C CA . GLY A 1 90 ? 23.235 -23.893 -10.913 1.00 45.56 90 GLY A CA 1
ATOM 763 C C . GLY A 1 90 ? 24.515 -23.357 -11.540 1.00 45.56 90 GLY A C 1
ATOM 764 O O . GLY A 1 90 ? 24.574 -23.076 -12.737 1.00 45.56 90 GLY A O 1
ATOM 765 N N . VAL A 1 91 ? 25.520 -23.182 -10.691 1.00 53.81 91 VAL A N 1
ATOM 766 C CA . VAL A 1 91 ? 26.918 -23.011 -11.058 1.00 53.81 91 VAL A CA 1
ATOM 767 C C . VAL A 1 91 ? 27.293 -24.169 -11.990 1.00 53.81 91 VAL A C 1
ATOM 769 O O . VAL A 1 91 ? 27.557 -25.277 -11.533 1.00 53.81 91 VAL A O 1
ATOM 772 N N . ASN A 1 92 ? 27.290 -23.935 -13.303 1.00 46.84 92 ASN A N 1
ATOM 773 C CA . ASN A 1 92 ? 28.025 -24.781 -14.235 1.00 46.84 92 ASN A CA 1
ATOM 774 C C . ASN A 1 92 ? 29.487 -24.337 -14.159 1.00 46.84 92 ASN A C 1
ATOM 776 O O . ASN A 1 92 ? 29.908 -23.425 -14.867 1.00 46.84 92 ASN A O 1
ATOM 780 N N . VAL A 1 93 ? 30.231 -24.949 -13.237 1.00 52.00 93 VAL A N 1
ATOM 781 C CA . VAL A 1 93 ? 31.692 -25.018 -13.325 1.00 52.00 93 VAL A CA 1
ATOM 782 C C . VAL A 1 93 ? 32.029 -25.943 -14.493 1.00 52.00 93 VAL A C 1
ATOM 784 O O . VAL A 1 93 ? 31.870 -27.158 -14.389 1.00 52.00 93 VAL A O 1
ATOM 787 N N . ALA A 1 94 ? 32.412 -25.338 -15.616 1.00 39.72 94 ALA A N 1
ATOM 788 C CA .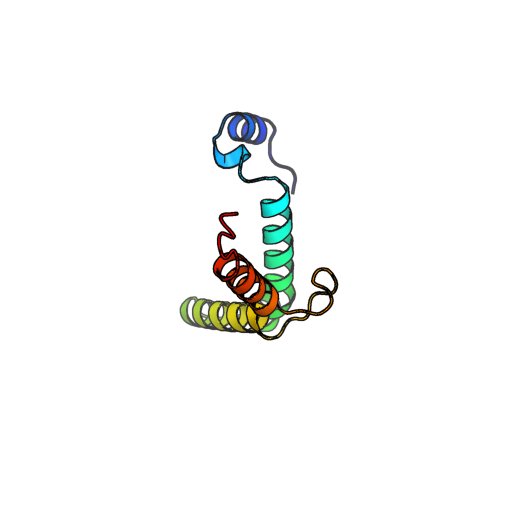 ALA A 1 94 ? 33.200 -25.987 -16.657 1.00 39.72 94 ALA A CA 1
ATOM 789 C C . ALA A 1 94 ? 34.688 -25.763 -16.364 1.00 39.72 94 ALA A C 1
ATOM 791 O O . ALA A 1 94 ? 35.017 -24.660 -15.866 1.00 39.72 94 ALA A O 1
#

Organism: NCBI:txid2014261

pLDDT: mean 71.7, std 12.48, range [39.72, 87.5]

Foldseek 3Di:
DDDDPVVVVVCVPDPCPVVDVVVVVVVVVVVVCCCVPQCVPPVDPDPVVVVVSVVVVVVCQQQPDQDVVVVGDGVVVVVVVVVVVVVPPDPPPD